Protein AF-A3YF94-F1 (afdb_monomer_lite)

pLDDT: mean 95.69, std 4.53, range [57.69, 98.44]

Sequence (137 aa):
MKGWVDRAFVSSVIYGAGKRYEKGGLKGKKAMVVTSCGGYESMFKADGLLGDLNVALWHIHNGIFHYTGCEVLPPYVAYSPTYYSQEQCVQYLDYYSDRLKSLESEKPLDFHYTHEFDENFKLKKEIEPRSTGHRRD

Secondary structure (DSSP, 8-state):
-HHHHHHHS-BTTTBBTTB-GGGSTTTT-EE--EEEESS-GGGGSTTSTT--HHHHTHHHIIIIIITTT-EEPPPEEEESGGGS-HHHHHHHHHHHHHHHHHGGGPPPPP---GGGB-TTSPBPTTS---SGGG---

Radius of gyration: 16.96 Å; chains: 1; bounding box: 38×35×43 Å

Structure (mmCIF, N/CA/C/O backbone):
data_AF-A3YF94-F1
#
_entry.id   AF-A3YF94-F1
#
loop_
_atom_site.group_PDB
_atom_site.id
_atom_site.type_symbol
_atom_site.label_atom_id
_atom_site.label_alt_id
_atom_site.label_comp_id
_atom_site.label_asym_id
_atom_site.label_entity_id
_atom_site.label_seq_id
_atom_site.pdbx_PDB_ins_code
_atom_site.Cartn_x
_atom_site.Cartn_y
_atom_site.Cartn_z
_atom_site.occupancy
_atom_site.B_iso_or_equiv
_atom_site.auth_seq_id
_atom_site.auth_comp_id
_atom_site.auth_asym_id
_atom_site.auth_atom_id
_atom_site.pdbx_PDB_model_num
ATOM 1 N N . MET A 1 1 ? 5.901 -11.122 10.346 1.00 94.44 1 MET A N 1
ATOM 2 C CA . MET A 1 1 ? 5.634 -10.860 8.911 1.00 94.44 1 MET A CA 1
ATOM 3 C C . MET A 1 1 ? 6.891 -10.598 8.089 1.00 94.44 1 MET A C 1
ATOM 5 O O . MET A 1 1 ? 7.135 -11.380 7.182 1.00 94.44 1 MET A O 1
ATOM 9 N N . LYS A 1 2 ? 7.726 -9.589 8.390 1.00 96.75 2 LYS A N 1
ATOM 10 C CA . LYS A 1 2 ? 8.924 -9.279 7.575 1.00 96.75 2 LYS A CA 1
ATOM 11 C C . LYS A 1 2 ? 9.838 -10.486 7.306 1.00 96.75 2 LYS A C 1
ATOM 13 O O . LYS A 1 2 ? 10.080 -10.807 6.152 1.00 96.75 2 LYS A O 1
ATOM 18 N N . GLY A 1 3 ? 10.240 -11.222 8.345 1.00 98.06 3 GLY A N 1
ATOM 19 C CA . GLY A 1 3 ? 11.080 -12.415 8.166 1.00 98.06 3 GLY A CA 1
ATOM 20 C C . GLY A 1 3 ? 10.417 -13.562 7.385 1.00 98.06 3 GLY A C 1
ATOM 21 O O . GLY A 1 3 ? 11.114 -14.422 6.858 1.00 98.06 3 GLY A O 1
ATOM 22 N N . TRP A 1 4 ? 9.081 -13.592 7.285 1.00 98.06 4 TRP A N 1
ATOM 23 C CA . TRP A 1 4 ? 8.390 -14.532 6.395 1.00 98.06 4 TRP A CA 1
ATOM 24 C C . TRP A 1 4 ? 8.537 -14.100 4.938 1.00 98.06 4 TRP A C 1
ATOM 26 O O . TRP A 1 4 ? 8.896 -14.935 4.117 1.00 98.06 4 TRP A O 1
ATOM 36 N N . VAL A 1 5 ? 8.352 -12.808 4.634 1.00 97.44 5 VAL A N 1
ATOM 37 C CA . VAL A 1 5 ? 8.594 -12.267 3.285 1.00 97.44 5 VAL A CA 1
ATOM 38 C C . VAL A 1 5 ? 10.023 -12.585 2.849 1.00 97.44 5 VAL A C 1
ATOM 40 O O . VAL A 1 5 ? 10.205 -13.172 1.792 1.00 97.44 5 VAL A O 1
ATOM 43 N N . ASP A 1 6 ? 11.017 -12.330 3.702 1.00 96.50 6 ASP A N 1
ATOM 44 C CA . ASP A 1 6 ? 12.437 -12.553 3.374 1.00 96.50 6 ASP A CA 1
ATOM 45 C C . ASP A 1 6 ? 12.782 -14.002 3.027 1.00 96.50 6 ASP A C 1
ATOM 47 O O . ASP A 1 6 ? 13.700 -14.261 2.254 1.00 96.50 6 ASP A O 1
ATOM 51 N N . ARG A 1 7 ? 12.059 -14.957 3.616 1.00 97.00 7 ARG A N 1
ATOM 52 C CA . ARG A 1 7 ? 12.310 -16.389 3.429 1.00 97.00 7 ARG A CA 1
ATOM 53 C C . ARG A 1 7 ? 11.435 -17.014 2.350 1.00 97.00 7 ARG A C 1
ATOM 55 O O . ARG A 1 7 ? 11.861 -17.969 1.711 1.00 97.00 7 ARG A O 1
ATOM 62 N N . ALA A 1 8 ? 10.207 -16.528 2.189 1.00 96.88 8 ALA A N 1
ATOM 63 C CA . ALA A 1 8 ? 9.226 -17.095 1.271 1.00 96.88 8 ALA A CA 1
ATOM 64 C C . ALA A 1 8 ? 9.296 -16.459 -0.121 1.00 96.88 8 ALA A C 1
ATOM 66 O O . ALA A 1 8 ? 9.008 -17.126 -1.112 1.00 96.88 8 ALA A O 1
ATOM 67 N N . PHE A 1 9 ? 9.688 -15.185 -0.218 1.00 97.12 9 PHE A N 1
ATOM 68 C CA . PHE A 1 9 ? 9.819 -14.491 -1.492 1.00 97.12 9 PHE A CA 1
ATOM 69 C C . PHE A 1 9 ? 11.213 -14.796 -2.025 1.00 97.12 9 PHE A C 1
ATOM 71 O O . PHE A 1 9 ? 12.161 -14.060 -1.799 1.00 97.12 9 PHE A O 1
ATOM 78 N N . VAL A 1 10 ? 11.357 -15.953 -2.667 1.00 96.00 10 VAL A N 1
ATOM 79 C CA . VAL A 1 10 ? 12.660 -16.459 -3.111 1.00 96.00 10 VAL A CA 1
ATOM 80 C C . VAL A 1 10 ? 13.064 -15.810 -4.439 1.00 96.00 10 VAL A C 1
ATOM 82 O O . VAL A 1 10 ? 12.287 -15.787 -5.402 1.00 96.00 10 VAL A O 1
ATOM 85 N N . SER A 1 11 ? 14.301 -15.307 -4.500 1.00 94.56 11 SER A N 1
ATOM 86 C CA . SER A 1 11 ? 14.912 -14.779 -5.727 1.00 94.56 11 SER A CA 1
ATOM 87 C C . SER A 1 11 ? 14.965 -15.850 -6.824 1.00 94.56 11 SER A C 1
ATOM 89 O O . SER A 1 11 ? 15.091 -17.035 -6.536 1.00 94.56 11 SER A O 1
ATOM 91 N N . SER A 1 12 ? 14.852 -15.444 -8.087 1.00 91.62 12 SER A N 1
ATOM 92 C CA . SER A 1 12 ? 14.612 -16.247 -9.301 1.00 91.62 12 SER A CA 1
ATOM 93 C C . SER A 1 12 ? 13.253 -16.959 -9.384 1.00 91.62 12 SER A C 1
ATOM 95 O O . SER A 1 12 ? 12.794 -17.268 -10.489 1.00 91.62 12 SER A O 1
ATOM 97 N N . VAL A 1 13 ? 12.550 -17.157 -8.263 1.00 93.19 13 VAL A N 1
ATOM 98 C CA . VAL A 1 13 ? 11.211 -17.766 -8.234 1.00 93.19 13 VAL A CA 1
ATOM 99 C C . VAL A 1 13 ? 10.140 -16.684 -8.343 1.00 93.19 13 VAL A C 1
ATOM 101 O O . VAL A 1 13 ? 9.440 -16.619 -9.357 1.00 93.19 13 VAL A O 1
ATOM 104 N N . ILE A 1 14 ? 10.060 -15.817 -7.331 1.00 95.56 14 ILE A N 1
ATOM 105 C CA . ILE A 1 14 ? 9.033 -14.775 -7.193 1.00 95.56 14 ILE A CA 1
ATOM 106 C C . ILE A 1 14 ? 9.511 -13.431 -7.757 1.00 95.56 14 ILE A C 1
ATOM 108 O O . ILE A 1 14 ? 8.730 -12.714 -8.379 1.00 95.56 14 ILE A O 1
ATOM 112 N N . TYR A 1 15 ? 10.791 -13.103 -7.597 1.00 95.50 15 TYR A N 1
ATOM 113 C CA . TYR A 1 15 ? 11.403 -11.895 -8.158 1.00 95.50 15 TYR A CA 1
ATOM 114 C C . TYR A 1 15 ? 12.826 -12.167 -8.653 1.00 95.50 15 TYR A C 1
ATOM 116 O O . TYR A 1 15 ? 13.372 -13.232 -8.392 1.00 95.50 15 TY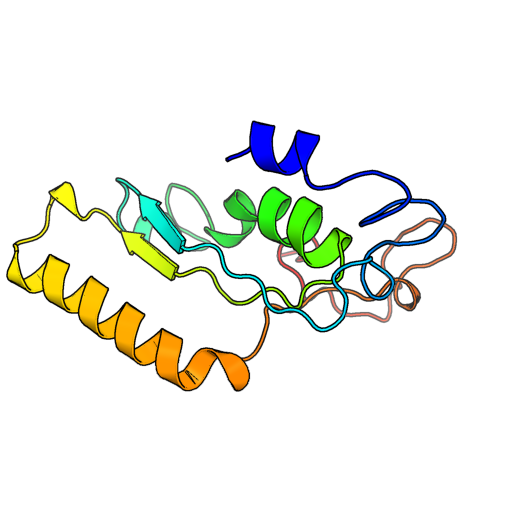R A O 1
ATOM 124 N N . GLY A 1 16 ? 13.447 -11.218 -9.354 1.00 93.50 16 GLY A N 1
ATOM 125 C CA . GLY A 1 16 ? 14.792 -11.386 -9.916 1.00 93.50 16 GLY A CA 1
ATOM 126 C C . GLY A 1 16 ? 14.788 -12.180 -11.226 1.00 93.50 16 GLY A C 1
ATOM 127 O O . GLY A 1 16 ? 13.737 -12.604 -11.698 1.00 93.50 16 GLY A O 1
ATOM 128 N N . ALA A 1 17 ? 15.950 -12.329 -11.872 1.00 92.62 17 ALA A N 1
ATOM 129 C CA . ALA A 1 17 ? 16.055 -12.925 -13.217 1.00 92.62 17 ALA A CA 1
ATOM 130 C C . ALA A 1 17 ? 15.071 -12.300 -14.241 1.00 92.62 17 ALA A C 1
ATOM 132 O O . ALA A 1 17 ? 14.431 -12.992 -15.026 1.00 92.62 17 ALA A O 1
ATOM 133 N N . GLY A 1 18 ? 14.896 -10.973 -14.181 1.00 91.81 18 GLY A N 1
ATOM 134 C CA . GLY A 1 18 ? 13.945 -10.229 -15.019 1.00 91.81 18 GLY A CA 1
ATOM 135 C C . GLY A 1 18 ? 12.498 -10.189 -14.504 1.00 91.81 18 GLY A C 1
ATOM 136 O O . GLY A 1 18 ? 11.701 -9.415 -15.032 1.00 91.81 18 GLY A O 1
ATOM 137 N N . LYS A 1 19 ? 12.158 -10.946 -13.451 1.00 94.56 19 LYS A N 1
ATOM 138 C CA . LYS A 1 19 ? 10.845 -10.904 -12.789 1.00 94.56 19 LYS A CA 1
ATOM 139 C C . LYS A 1 19 ? 10.779 -9.730 -11.818 1.00 94.56 19 LYS A C 1
ATOM 141 O O . LYS A 1 19 ? 11.346 -9.778 -10.726 1.00 94.56 19 LYS A O 1
ATOM 146 N N . ARG A 1 20 ? 10.102 -8.666 -12.231 1.00 95.00 20 ARG A N 1
ATOM 147 C CA . ARG A 1 20 ? 9.752 -7.512 -11.396 1.00 95.00 20 ARG A CA 1
ATOM 148 C C . ARG A 1 20 ? 8.510 -6.835 -11.958 1.00 95.00 20 ARG A C 1
ATOM 150 O O . ARG A 1 20 ? 8.274 -6.932 -13.164 1.00 95.00 20 ARG A O 1
ATOM 157 N N . TYR A 1 21 ? 7.771 -6.139 -11.103 1.00 96.56 21 TYR A N 1
ATOM 158 C CA . TYR A 1 21 ? 6.578 -5.379 -11.479 1.00 96.56 21 TYR A CA 1
ATOM 159 C C . TYR A 1 21 ? 5.602 -6.250 -12.284 1.00 96.56 21 TYR A C 1
ATOM 161 O O . TYR A 1 21 ? 5.344 -7.385 -11.890 1.00 96.56 21 TYR A O 1
ATOM 169 N N . GLU A 1 22 ? 5.118 -5.812 -13.448 1.00 95.38 22 GLU A N 1
ATOM 170 C CA . GLU A 1 22 ? 4.155 -6.563 -14.267 1.00 95.38 22 GLU A CA 1
ATOM 171 C C . GLU A 1 22 ? 4.656 -7.924 -14.799 1.00 95.38 22 GLU A C 1
ATOM 173 O O . GLU A 1 22 ? 3.885 -8.683 -15.393 1.00 95.38 22 GLU A O 1
ATOM 178 N N . LYS A 1 23 ? 5.942 -8.244 -14.595 1.00 96.06 23 LYS A N 1
ATOM 179 C CA . LYS A 1 23 ? 6.573 -9.538 -14.911 1.00 96.06 23 LYS A CA 1
ATOM 180 C C . LYS A 1 23 ? 6.952 -10.344 -13.662 1.00 96.06 23 LYS A C 1
ATOM 182 O O . LYS A 1 23 ? 7.654 -11.348 -13.777 1.00 96.06 23 LYS A O 1
ATOM 187 N N . GLY A 1 24 ? 6.560 -9.893 -12.473 1.00 96.94 24 GLY A N 1
ATOM 188 C CA . GLY A 1 24 ? 6.817 -10.585 -11.214 1.00 96.94 24 GLY A CA 1
ATOM 189 C C . GLY A 1 24 ? 6.150 -11.964 -11.146 1.00 96.94 24 GLY A C 1
ATOM 190 O O . GLY A 1 24 ? 5.180 -12.248 -11.848 1.00 96.94 24 GLY A O 1
ATOM 191 N N . GLY A 1 25 ? 6.681 -12.851 -10.305 1.00 97.31 25 GLY A N 1
ATOM 192 C CA . GLY A 1 25 ? 6.236 -14.245 -10.209 1.00 97.31 25 GLY A CA 1
ATOM 193 C C . GLY A 1 25 ? 4.840 -14.440 -9.608 1.00 97.31 25 GLY A C 1
ATOM 194 O O . GLY A 1 25 ? 4.291 -15.533 -9.707 1.00 97.31 25 GLY A O 1
ATOM 195 N N . LEU A 1 26 ? 4.254 -13.400 -9.009 1.00 97.56 26 LEU A N 1
ATOM 196 C CA . LEU A 1 26 ? 2.888 -13.394 -8.480 1.00 97.56 26 LEU A CA 1
ATOM 197 C C . LEU A 1 26 ? 1.908 -12.637 -9.390 1.00 97.56 26 LEU A C 1
ATOM 199 O O . LEU A 1 26 ? 0.813 -12.291 -8.952 1.00 97.56 26 LEU A O 1
ATOM 203 N N . LYS A 1 27 ? 2.273 -12.406 -10.660 1.00 96.75 27 LYS A N 1
ATOM 204 C CA . LYS A 1 27 ? 1.389 -11.802 -11.665 1.00 96.75 27 LYS A CA 1
ATOM 205 C C . LYS A 1 27 ? -0.000 -12.450 -11.673 1.00 96.75 27 LYS A C 1
ATOM 207 O O . LYS A 1 27 ? -0.119 -13.674 -11.707 1.00 96.75 27 LYS A O 1
ATOM 212 N N . GLY A 1 28 ? -1.037 -11.610 -11.688 1.00 94.56 28 GLY A N 1
ATOM 213 C CA . GLY A 1 28 ? -2.443 -12.030 -11.715 1.00 94.56 28 GLY A CA 1
ATOM 214 C C . GLY A 1 28 ? -3.006 -12.426 -10.349 1.00 94.56 28 GLY A C 1
ATOM 215 O O . GLY A 1 28 ? -4.140 -12.883 -10.271 1.00 94.56 28 GLY A O 1
ATOM 216 N N . LYS A 1 29 ? -2.229 -12.278 -9.268 1.00 97.25 29 LYS A N 1
ATOM 217 C CA . LYS A 1 29 ? -2.727 -12.409 -7.895 1.00 97.25 29 LYS A CA 1
ATOM 218 C C . LYS A 1 29 ? -3.030 -11.034 -7.319 1.00 97.25 29 LYS A C 1
ATOM 220 O O . LYS A 1 29 ? -2.304 -10.079 -7.585 1.00 97.25 29 LYS A O 1
ATOM 225 N N . LYS A 1 30 ? -4.049 -10.959 -6.467 1.00 97.88 30 LYS A N 1
ATOM 226 C CA . LYS A 1 30 ? -4.358 -9.769 -5.670 1.00 97.88 30 LYS A CA 1
ATOM 227 C C . LYS A 1 30 ? -3.706 -9.855 -4.291 1.00 97.88 30 LYS A C 1
ATOM 229 O O . LYS A 1 30 ? -3.588 -10.941 -3.724 1.00 97.88 30 LYS A O 1
ATOM 234 N N . ALA A 1 31 ? -3.280 -8.718 -3.749 1.00 97.94 31 ALA A N 1
ATOM 235 C CA . ALA A 1 31 ? -2.735 -8.615 -2.397 1.00 97.94 31 ALA A CA 1
ATOM 236 C C . ALA A 1 31 ? -3.296 -7.383 -1.678 1.00 97.94 31 ALA A C 1
ATOM 238 O O . ALA A 1 31 ? -3.419 -6.319 -2.277 1.00 97.94 31 ALA A O 1
ATOM 239 N N . MET A 1 32 ? -3.600 -7.518 -0.388 1.00 98.19 32 MET A N 1
ATOM 240 C CA . MET A 1 32 ? -4.152 -6.451 0.449 1.00 98.19 32 MET A CA 1
ATOM 241 C C . MET A 1 32 ? -3.445 -6.434 1.805 1.00 98.19 32 MET A C 1
ATOM 243 O O . MET A 1 32 ? -3.223 -7.486 2.407 1.00 98.19 32 MET A O 1
ATOM 247 N N . VAL A 1 33 ? -3.112 -5.241 2.304 1.00 98.44 33 VAL A N 1
ATOM 248 C CA . VAL A 1 33 ? -2.720 -5.060 3.708 1.00 98.44 33 VAL A CA 1
ATOM 249 C C . VAL A 1 33 ? -3.984 -4.970 4.555 1.00 98.44 33 VAL A C 1
ATOM 251 O O . VAL A 1 33 ? -4.853 -4.150 4.279 1.00 98.44 33 VAL A O 1
ATOM 254 N N . VAL A 1 34 ? -4.061 -5.784 5.603 1.00 98.00 34 VAL A N 1
ATOM 255 C CA . VAL A 1 34 ? -5.124 -5.745 6.615 1.00 98.00 34 VAL A CA 1
ATOM 256 C C . VAL A 1 34 ? -4.437 -5.521 7.953 1.00 98.00 34 VAL A C 1
ATOM 258 O O . VAL A 1 34 ? -3.607 -6.334 8.358 1.00 98.00 34 VAL A O 1
ATOM 261 N N . THR A 1 35 ? -4.710 -4.395 8.607 1.00 97.50 35 THR A N 1
ATOM 262 C CA . THR A 1 35 ? -4.026 -4.028 9.853 1.00 97.50 35 THR A CA 1
ATOM 263 C C . THR A 1 35 ? -4.931 -3.231 10.784 1.00 97.50 35 THR A C 1
ATOM 265 O O . THR A 1 35 ? -5.975 -2.725 10.387 1.00 97.50 35 THR A O 1
ATOM 268 N N . SER A 1 36 ? -4.509 -3.086 12.033 1.00 96.88 36 SER A N 1
ATOM 269 C CA . SER A 1 36 ? -5.014 -2.069 12.950 1.00 96.88 36 SER A CA 1
ATOM 270 C C . SER A 1 36 ? -3.895 -1.099 13.311 1.00 96.88 36 SER A C 1
ATOM 272 O O . SER A 1 36 ? -2.715 -1.442 13.201 1.00 96.88 36 SER A O 1
ATOM 274 N N . CYS A 1 37 ? -4.239 0.097 13.774 1.00 96.31 37 CYS A N 1
ATOM 275 C CA . CYS A 1 37 ? -3.266 1.038 14.324 1.00 96.31 37 CYS A CA 1
ATOM 276 C C . CYS A 1 37 ? -3.838 1.777 15.538 1.00 96.31 37 CYS A C 1
ATOM 278 O O . CYS A 1 37 ? -5.044 1.793 15.759 1.00 96.31 37 CYS A O 1
ATOM 280 N N . GLY A 1 38 ? -2.964 2.370 16.354 1.00 96.19 38 GLY A N 1
ATOM 281 C CA . GLY A 1 38 ? -3.389 3.119 17.542 1.00 96.19 38 GLY A CA 1
ATOM 282 C C . GLY A 1 38 ? -3.912 4.530 17.247 1.00 96.19 38 GLY A C 1
ATOM 283 O O . GLY A 1 38 ? -4.623 5.090 18.079 1.00 96.19 38 GLY A O 1
ATOM 284 N N . GLY A 1 39 ? -3.562 5.102 16.091 1.00 95.81 39 GLY A N 1
ATOM 285 C CA . GLY A 1 39 ? -3.945 6.462 15.702 1.00 95.81 39 GLY A CA 1
ATOM 286 C C . GLY A 1 39 ? -5.306 6.531 15.012 1.00 95.81 39 GLY A C 1
ATOM 287 O O . GLY A 1 39 ? -5.742 5.561 14.393 1.00 95.81 39 GLY A O 1
ATOM 288 N N . TYR A 1 40 ? -5.947 7.695 15.105 1.00 96.38 40 TYR A N 1
ATOM 289 C CA . TYR A 1 40 ? -7.230 7.965 14.461 1.00 96.38 40 TYR A CA 1
ATOM 290 C C . TYR A 1 40 ? -7.064 8.130 12.951 1.00 96.38 40 TYR A C 1
ATOM 292 O O . TYR A 1 40 ? -6.020 8.580 12.483 1.00 96.38 40 TYR A O 1
ATOM 300 N N . GLU A 1 41 ? -8.118 7.849 12.184 1.00 96.00 41 GLU A N 1
ATOM 301 C CA . GLU A 1 41 ? -8.093 7.956 10.719 1.00 96.00 41 GLU A CA 1
ATOM 302 C C . GLU A 1 41 ? -7.661 9.350 10.226 1.00 96.00 41 GLU A C 1
ATOM 304 O O . GLU A 1 41 ? -6.887 9.462 9.276 1.00 96.00 41 GLU A O 1
ATOM 309 N N . SER A 1 42 ? -8.105 10.418 10.897 1.00 97.19 42 SER A N 1
ATOM 310 C CA . SER A 1 42 ? -7.737 11.801 10.563 1.00 97.19 42 SER A CA 1
ATOM 311 C C . SER A 1 42 ? -6.234 12.069 10.669 1.00 97.19 42 SER A C 1
ATOM 313 O O . SER A 1 42 ? -5.707 12.904 9.940 1.00 97.19 42 SER A O 1
ATOM 315 N N . MET A 1 43 ? -5.517 11.338 11.528 1.00 97.75 43 MET A N 1
ATOM 316 C CA . MET A 1 43 ? -4.067 11.478 11.673 1.00 97.75 43 MET A CA 1
ATOM 317 C C . MET A 1 43 ? -3.314 10.963 10.444 1.00 97.75 43 MET A C 1
ATOM 319 O O . MET A 1 43 ? -2.179 11.376 10.242 1.00 97.75 43 MET A O 1
ATOM 323 N N . PHE A 1 44 ? -3.930 10.086 9.645 1.00 97.00 44 PHE A N 1
ATOM 324 C CA . PHE A 1 44 ? -3.322 9.440 8.481 1.00 97.00 44 PHE A CA 1
ATOM 325 C C . PHE A 1 44 ? -3.827 9.987 7.132 1.00 97.00 44 PHE A C 1
ATOM 327 O O . PHE A 1 44 ? -3.697 9.330 6.094 1.00 97.00 44 PHE A O 1
ATOM 334 N N . LYS A 1 45 ? -4.467 11.162 7.133 1.00 94.81 45 LYS A N 1
ATOM 335 C CA . LYS A 1 45 ? -4.787 11.905 5.904 1.00 94.81 45 LYS A CA 1
ATOM 336 C C . LYS A 1 45 ? -3.534 12.626 5.391 1.00 94.81 45 LYS A C 1
ATOM 338 O O . LYS A 1 45 ? -2.544 12.730 6.110 1.00 94.81 45 LYS A O 1
ATOM 343 N N . ALA A 1 46 ? -3.567 13.119 4.152 1.00 92.62 46 ALA A N 1
ATOM 344 C CA . ALA A 1 46 ? -2.424 13.805 3.535 1.00 92.62 46 ALA A CA 1
ATOM 345 C C . ALA A 1 46 ? -1.938 15.022 4.347 1.00 92.62 46 ALA A C 1
ATOM 347 O O . ALA A 1 46 ? -0.741 15.274 4.423 1.00 92.62 46 ALA A O 1
ATOM 348 N N . ASP A 1 47 ? -2.863 15.717 5.005 1.00 94.69 47 ASP A N 1
ATOM 349 C CA . ASP A 1 47 ? -2.650 16.838 5.926 1.00 94.69 47 ASP A CA 1
ATOM 350 C C . ASP A 1 47 ? -2.662 16.421 7.412 1.00 94.69 47 ASP A C 1
ATOM 352 O O . ASP A 1 47 ? -2.624 17.261 8.313 1.00 94.69 47 ASP A O 1
ATOM 356 N N . GLY A 1 48 ? -2.734 15.118 7.684 1.00 96.69 48 GLY A N 1
ATOM 357 C CA . GLY A 1 48 ? -2.782 14.554 9.025 1.00 96.69 48 GLY A CA 1
ATOM 358 C C . GLY A 1 48 ? -1.417 14.543 9.713 1.00 96.69 48 GLY A C 1
ATOM 359 O O . GLY A 1 48 ? -0.367 14.557 9.075 1.00 96.69 48 GLY A O 1
ATOM 360 N N . LEU A 1 49 ? -1.427 14.445 11.047 1.00 97.62 49 LEU A N 1
ATOM 361 C CA . LEU A 1 49 ? -0.214 14.463 11.879 1.00 97.62 49 LEU A CA 1
ATOM 362 C C . LEU A 1 49 ? 0.839 13.412 11.479 1.00 97.62 49 LEU A C 1
ATOM 364 O O . LEU A 1 49 ? 2.033 13.636 11.663 1.00 97.62 49 LEU A O 1
ATOM 368 N N . LEU A 1 50 ? 0.400 12.256 10.981 1.00 96.62 50 LEU A N 1
ATOM 369 C CA . LEU A 1 50 ? 1.253 11.135 10.580 1.00 96.62 50 LEU A CA 1
ATOM 370 C C . LEU A 1 50 ? 1.435 11.048 9.053 1.00 96.62 50 LEU A C 1
ATOM 372 O O . LEU A 1 50 ? 2.158 10.167 8.587 1.00 96.62 50 LEU A O 1
ATOM 376 N N . GLY A 1 51 ? 0.810 11.955 8.295 1.00 95.25 51 GLY A N 1
ATOM 377 C CA . GLY A 1 51 ? 0.786 11.962 6.832 1.00 95.25 51 GLY A CA 1
ATOM 378 C C . GLY A 1 51 ? -0.072 10.850 6.218 1.00 95.25 51 GLY A C 1
ATOM 379 O O . GLY A 1 51 ? -0.602 9.986 6.917 1.00 95.25 51 GLY A O 1
ATOM 380 N N . ASP A 1 52 ? -0.202 10.862 4.886 1.00 94.81 52 ASP A N 1
ATOM 381 C CA . ASP A 1 52 ? -0.991 9.866 4.145 1.00 94.81 52 ASP A CA 1
ATOM 382 C C . ASP A 1 52 ? -0.516 8.437 4.462 1.00 94.81 52 ASP A C 1
ATOM 384 O O . ASP A 1 52 ? 0.642 8.076 4.226 1.00 94.81 52 ASP A O 1
ATOM 388 N N . LEU A 1 53 ? -1.435 7.591 4.941 1.00 96.62 53 LEU A N 1
ATOM 389 C CA . LEU A 1 53 ? -1.185 6.173 5.214 1.00 96.62 53 LEU A CA 1
ATOM 390 C C . LEU A 1 53 ? -0.467 5.456 4.060 1.00 96.62 53 LEU A C 1
ATOM 392 O O . LEU A 1 53 ? 0.391 4.599 4.290 1.00 96.62 53 LEU A O 1
ATOM 396 N N . ASN A 1 54 ? -0.818 5.767 2.811 1.00 96.06 54 ASN A N 1
ATOM 397 C CA . ASN A 1 54 ? -0.237 5.096 1.652 1.00 96.06 54 ASN A CA 1
ATOM 398 C C . ASN A 1 54 ? 1.259 5.383 1.509 1.00 96.06 54 ASN A C 1
ATOM 400 O O . ASN A 1 54 ? 1.977 4.541 0.967 1.00 96.06 54 ASN A O 1
ATOM 404 N N . VAL A 1 55 ? 1.741 6.528 2.007 1.00 95.69 55 VAL A N 1
ATOM 405 C CA . VAL A 1 55 ? 3.175 6.849 2.052 1.00 95.69 55 VAL A CA 1
ATOM 406 C C . VAL A 1 55 ? 3.870 5.916 3.038 1.00 95.69 55 VAL A C 1
ATOM 408 O O . VAL A 1 55 ? 4.864 5.282 2.686 1.00 95.69 55 VAL A O 1
ATOM 411 N N . ALA A 1 56 ? 3.301 5.731 4.234 1.00 95.00 56 ALA A N 1
ATOM 412 C CA . ALA A 1 56 ? 3.835 4.805 5.235 1.00 95.00 56 ALA A CA 1
ATOM 413 C C . ALA A 1 56 ? 3.843 3.343 4.744 1.00 95.00 56 ALA A C 1
ATOM 415 O O . ALA A 1 56 ? 4.774 2.586 5.026 1.00 95.00 56 ALA A O 1
ATOM 416 N N . LEU A 1 57 ? 2.830 2.941 3.970 1.00 97.50 57 LEU A N 1
ATOM 417 C CA . LEU A 1 57 ? 2.718 1.591 3.408 1.00 97.50 57 LEU A CA 1
ATOM 418 C C . LEU A 1 57 ? 3.450 1.405 2.072 1.00 97.50 57 LEU A C 1
ATOM 420 O O . LEU A 1 57 ? 3.493 0.281 1.561 1.00 97.50 57 LEU A O 1
ATOM 424 N N . TRP A 1 58 ? 4.063 2.450 1.509 1.00 97.69 58 TRP A N 1
ATOM 425 C CA . TRP A 1 58 ? 4.644 2.418 0.165 1.00 97.69 58 TRP A CA 1
ATOM 426 C C . TRP A 1 58 ? 5.654 1.283 -0.031 1.00 97.69 58 TRP A C 1
ATOM 428 O O . TRP A 1 58 ? 5.634 0.596 -1.051 1.00 97.69 58 TRP A O 1
ATOM 438 N N . HIS A 1 59 ? 6.508 1.012 0.957 1.00 96.81 59 HIS A N 1
ATOM 439 C CA . HIS A 1 59 ? 7.495 -0.067 0.858 1.00 96.81 59 HIS A CA 1
ATOM 440 C C . HIS A 1 59 ? 6.871 -1.466 0.825 1.00 96.81 59 HIS A C 1
ATOM 442 O O . HIS A 1 59 ? 7.449 -2.373 0.231 1.00 96.81 59 HIS A O 1
ATOM 448 N N . ILE A 1 60 ? 5.688 -1.647 1.412 1.00 98.38 60 ILE A N 1
ATOM 449 C CA . ILE A 1 60 ? 4.951 -2.911 1.351 1.00 98.38 60 ILE A CA 1
ATOM 450 C C . ILE A 1 60 ? 4.188 -2.987 0.028 1.00 98.38 60 ILE A C 1
ATOM 452 O O . ILE A 1 60 ? 4.341 -3.952 -0.720 1.00 98.38 60 ILE A O 1
ATOM 456 N N . HIS A 1 61 ? 3.417 -1.947 -0.293 1.00 98.38 61 HIS A N 1
ATOM 457 C CA . HIS A 1 61 ? 2.616 -1.892 -1.511 1.00 98.38 61 HIS A CA 1
ATOM 458 C C . HIS A 1 61 ? 3.486 -1.971 -2.769 1.00 98.38 61 HIS A C 1
ATOM 460 O O . HIS A 1 61 ? 3.319 -2.887 -3.568 1.00 98.38 61 HIS A O 1
ATOM 466 N N . ASN A 1 62 ? 4.453 -1.066 -2.929 1.00 97.81 62 ASN A N 1
ATOM 467 C CA . ASN A 1 62 ? 5.332 -1.045 -4.093 1.00 97.81 62 ASN A CA 1
ATOM 468 C C . ASN A 1 62 ? 6.466 -2.070 -3.977 1.00 97.81 62 ASN A C 1
ATOM 470 O O . ASN A 1 62 ? 6.690 -2.862 -4.886 1.00 97.81 62 ASN A O 1
ATOM 474 N N . GLY A 1 63 ? 7.188 -2.051 -2.855 1.00 96.75 63 GLY A N 1
ATOM 475 C CA . GLY A 1 63 ? 8.441 -2.795 -2.700 1.00 96.75 63 GLY A CA 1
ATOM 476 C C . GLY A 1 63 ? 8.277 -4.304 -2.511 1.00 96.75 63 GLY A C 1
ATOM 477 O O . GLY A 1 63 ? 9.206 -5.047 -2.819 1.00 96.75 63 GLY A O 1
ATOM 478 N N . ILE A 1 64 ? 7.114 -4.767 -2.041 1.00 98.06 64 ILE A N 1
ATOM 479 C CA . ILE A 1 64 ? 6.834 -6.196 -1.849 1.00 98.06 64 ILE A CA 1
ATOM 480 C C . ILE A 1 64 ? 5.776 -6.659 -2.848 1.00 98.06 64 ILE A C 1
ATOM 482 O O . ILE A 1 64 ? 6.063 -7.505 -3.692 1.00 98.06 64 ILE A O 1
ATOM 486 N N . PHE A 1 65 ? 4.557 -6.124 -2.782 1.00 98.31 65 PHE A N 1
ATOM 487 C CA . PHE A 1 65 ? 3.440 -6.664 -3.561 1.00 98.31 65 PHE A CA 1
ATOM 488 C C . PHE A 1 65 ? 3.529 -6.308 -5.045 1.00 98.31 65 PHE A C 1
ATOM 490 O O . PHE A 1 65 ? 3.591 -7.207 -5.883 1.00 98.31 65 PHE A O 1
ATOM 497 N N . HIS A 1 66 ? 3.611 -5.024 -5.385 1.00 98.12 66 HIS A N 1
ATOM 498 C CA . HIS A 1 66 ? 3.684 -4.604 -6.781 1.00 98.12 66 HIS A CA 1
ATOM 499 C C . HIS A 1 66 ? 4.975 -5.094 -7.449 1.00 98.12 66 HIS A C 1
ATOM 501 O O . HIS A 1 66 ? 4.927 -5.632 -8.553 1.00 98.12 66 HIS A O 1
ATOM 507 N N . TYR A 1 67 ? 6.122 -5.011 -6.763 1.00 97.81 67 TYR A N 1
ATOM 508 C CA . TYR A 1 67 ? 7.399 -5.516 -7.277 1.00 97.81 67 TYR A CA 1
ATOM 509 C C . TYR A 1 67 ? 7.349 -7.007 -7.639 1.00 97.81 67 TYR A C 1
ATOM 511 O O . TYR A 1 67 ? 8.007 -7.433 -8.588 1.00 97.81 67 TYR A O 1
ATOM 519 N N . THR A 1 68 ? 6.548 -7.801 -6.926 1.00 98.06 68 THR A N 1
ATOM 520 C CA . THR A 1 68 ? 6.355 -9.230 -7.217 1.00 98.06 68 THR A CA 1
ATOM 521 C C . THR A 1 68 ? 5.205 -9.522 -8.177 1.00 98.06 68 THR A C 1
ATOM 523 O O . THR A 1 68 ? 4.976 -10.685 -8.509 1.00 98.06 68 THR A O 1
ATOM 526 N N . GLY A 1 69 ? 4.558 -8.488 -8.715 1.00 97.38 69 GLY A N 1
ATOM 527 C CA . GLY A 1 69 ? 3.548 -8.577 -9.767 1.00 97.38 69 GLY A CA 1
ATOM 528 C C . GLY A 1 69 ? 2.111 -8.683 -9.281 1.00 97.38 69 GLY A C 1
ATOM 529 O O . GLY A 1 69 ? 1.223 -8.879 -10.107 1.00 97.38 69 GLY A O 1
ATOM 530 N N . CYS A 1 70 ? 1.861 -8.535 -7.981 1.00 98.06 70 CYS A N 1
ATOM 531 C CA . CYS A 1 70 ? 0.497 -8.509 -7.476 1.00 98.06 70 CYS A CA 1
ATOM 532 C C . CYS A 1 70 ? -0.251 -7.248 -7.935 1.00 98.06 70 CYS A C 1
ATOM 534 O O . CYS A 1 70 ? 0.306 -6.147 -7.982 1.00 98.06 70 CYS A O 1
ATOM 536 N N . GLU A 1 71 ? -1.550 -7.405 -8.158 1.00 97.81 71 GLU A N 1
ATOM 537 C CA . GLU A 1 71 ? -2.517 -6.313 -8.127 1.00 97.81 71 GLU A CA 1
ATOM 538 C C . GLU A 1 71 ? -2.736 -5.910 -6.664 1.00 97.81 71 GLU A C 1
ATOM 540 O O . GLU A 1 71 ? -3.260 -6.684 -5.859 1.00 97.81 71 GLU A O 1
ATOM 545 N N . VAL A 1 72 ? -2.269 -4.724 -6.280 1.00 98.31 72 VAL A N 1
ATOM 546 C CA . VAL A 1 72 ? -2.307 -4.292 -4.878 1.00 98.31 72 VAL A CA 1
ATOM 547 C C . VAL A 1 72 ? -3.613 -3.566 -4.609 1.00 98.31 72 VAL A C 1
ATOM 549 O O . VAL A 1 72 ? -3.865 -2.520 -5.193 1.00 98.31 72 VAL A O 1
ATOM 552 N N . LEU A 1 73 ? -4.440 -4.103 -3.724 1.00 98.38 73 LEU A N 1
ATOM 553 C CA . LEU A 1 73 ? -5.700 -3.487 -3.321 1.00 98.38 73 LEU A CA 1
ATOM 554 C C . LEU A 1 73 ? -5.463 -2.395 -2.266 1.00 98.38 73 LEU A C 1
ATOM 556 O O . LEU A 1 73 ? -4.454 -2.451 -1.552 1.00 98.38 73 LEU A O 1
ATOM 560 N N . PRO A 1 74 ? -6.384 -1.421 -2.122 1.00 97.50 74 PRO A N 1
ATOM 561 C CA . PRO A 1 74 ? -6.346 -0.471 -1.013 1.00 97.50 74 PRO A CA 1
ATOM 562 C C . PRO A 1 74 ? -6.209 -1.195 0.339 1.00 97.50 74 PRO A C 1
ATOM 564 O O . PRO A 1 74 ? -6.744 -2.291 0.500 1.00 97.50 74 PRO A O 1
ATOM 567 N N . PRO A 1 75 ? -5.517 -0.646 1.344 1.00 97.88 75 PRO A N 1
ATOM 568 C CA . PRO A 1 75 ? -5.414 -1.314 2.636 1.00 97.88 75 PRO A CA 1
ATOM 569 C C . PRO A 1 75 ? -6.776 -1.333 3.347 1.00 97.88 75 PRO A C 1
ATOM 571 O O . PRO A 1 75 ? -7.614 -0.456 3.150 1.00 97.88 75 PRO A O 1
ATOM 574 N N . TYR A 1 76 ? -7.013 -2.336 4.185 1.00 98.19 76 TYR A N 1
ATOM 575 C CA . TYR A 1 76 ? -8.047 -2.282 5.214 1.00 98.19 76 TYR A CA 1
ATOM 576 C C . TYR A 1 76 ? -7.383 -1.933 6.546 1.00 98.19 76 TYR A C 1
ATOM 578 O O . TYR A 1 76 ? -6.449 -2.623 6.969 1.00 98.19 76 TYR A O 1
ATOM 586 N N . VAL A 1 77 ? -7.858 -0.874 7.205 1.00 97.94 77 VAL A N 1
ATOM 587 C CA . VAL A 1 77 ? -7.298 -0.417 8.479 1.00 97.94 77 VAL A CA 1
ATOM 588 C C . VAL A 1 77 ? -8.391 -0.209 9.513 1.00 97.94 77 VAL A C 1
ATOM 590 O O . VAL A 1 77 ? -9.299 0.590 9.306 1.00 97.94 77 VAL A O 1
ATOM 593 N N . ALA A 1 78 ? -8.260 -0.895 10.647 1.00 97.44 78 ALA A N 1
ATOM 594 C CA . ALA A 1 78 ? -9.008 -0.579 11.855 1.00 97.44 78 ALA A CA 1
ATOM 595 C C . ALA A 1 78 ? -8.253 0.484 12.667 1.00 97.44 78 ALA A C 1
ATOM 597 O O . ALA A 1 78 ? -7.221 0.192 13.280 1.00 97.44 78 ALA A O 1
ATOM 598 N N . TYR A 1 79 ? -8.738 1.726 12.640 1.00 97.12 79 TYR A N 1
ATOM 599 C CA . TYR A 1 79 ? -8.106 2.852 13.331 1.00 97.12 79 TYR A CA 1
ATOM 600 C C . TYR A 1 79 ? -8.532 2.897 14.794 1.00 97.12 79 TYR A C 1
ATOM 602 O O . TYR A 1 79 ? -9.717 2.831 15.084 1.00 97.12 79 TYR A O 1
ATOM 610 N N . SER A 1 80 ? -7.585 3.037 15.721 1.00 95.81 80 SER A N 1
ATOM 611 C CA . SER A 1 80 ? -7.855 3.264 17.148 1.00 95.81 80 SER A CA 1
ATOM 612 C C . SER A 1 80 ? -8.844 2.282 17.822 1.00 95.81 80 SER A C 1
ATOM 614 O O . SER A 1 80 ? -9.608 2.717 18.687 1.00 95.81 80 SER A O 1
ATOM 616 N N . PRO A 1 81 ? -8.832 0.960 17.531 1.00 94.75 81 PRO A N 1
ATOM 617 C CA . PRO A 1 81 ? -9.858 0.038 18.035 1.00 94.75 81 PRO A CA 1
ATOM 618 C C . PRO A 1 81 ? -9.884 -0.072 19.567 1.00 94.75 81 PRO A C 1
ATOM 620 O O . PRO A 1 81 ? -10.913 -0.391 20.147 1.00 94.75 81 PRO A O 1
ATOM 623 N N . THR A 1 82 ? -8.778 0.243 20.246 1.00 94.69 82 THR A N 1
ATOM 624 C CA . THR A 1 82 ? -8.696 0.280 21.716 1.00 94.69 82 THR A CA 1
ATOM 625 C C . THR A 1 82 ? -9.577 1.349 22.363 1.00 94.69 82 THR A C 1
ATOM 627 O O . THR A 1 82 ? -9.808 1.280 23.565 1.00 94.69 82 THR A O 1
ATOM 630 N N . TYR A 1 83 ? -10.035 2.344 21.600 1.00 94.06 83 TYR A N 1
ATOM 631 C CA . TYR A 1 83 ? -10.892 3.432 22.084 1.00 94.06 83 TYR A CA 1
ATOM 632 C C . TYR A 1 83 ? -12.363 3.246 21.700 1.00 94.06 83 TYR A C 1
ATOM 634 O O . TYR A 1 83 ? -13.176 4.140 21.930 1.00 94.06 83 TYR A O 1
ATOM 642 N N . TYR A 1 84 ? -12.703 2.109 21.097 1.00 93.19 84 TYR A N 1
ATOM 643 C CA . TYR A 1 84 ? -14.035 1.826 20.588 1.00 93.19 84 TYR A CA 1
ATOM 644 C C . TYR A 1 84 ? -14.782 0.822 21.454 1.00 93.19 84 TYR A C 1
ATOM 646 O O . TYR A 1 84 ? -14.190 -0.025 22.126 1.00 93.19 84 TYR A O 1
ATOM 654 N N . SER A 1 85 ? -16.109 0.929 21.430 1.00 96.44 85 SER A N 1
ATOM 655 C CA . SER A 1 85 ? -16.986 -0.056 22.048 1.00 96.44 85 SER A CA 1
ATOM 656 C C . SER A 1 85 ? -16.925 -1.387 21.294 1.00 96.44 85 SER A C 1
ATOM 658 O O . SER A 1 85 ? -16.450 -1.474 20.155 1.00 96.44 85 SER A O 1
ATOM 660 N N . GLN A 1 86 ? -17.447 -2.442 21.915 1.00 96.38 86 GLN A N 1
ATOM 661 C CA . GLN A 1 86 ? -17.537 -3.748 21.271 1.00 96.38 86 GLN A CA 1
ATOM 662 C C . GLN A 1 86 ? -18.379 -3.686 19.988 1.00 96.38 86 GLN A C 1
ATOM 664 O O . GLN A 1 86 ? -18.016 -4.297 18.987 1.00 96.38 86 GLN A O 1
ATOM 669 N N . GLU A 1 87 ? -19.467 -2.917 19.991 1.00 97.38 87 GLU A N 1
ATOM 670 C CA . GLU A 1 87 ? -20.352 -2.735 18.837 1.00 97.38 87 GLU A CA 1
ATOM 671 C C . GLU A 1 87 ? -19.614 -2.069 17.672 1.00 97.38 87 GLU A C 1
ATOM 673 O O . GLU A 1 87 ? -19.729 -2.507 16.531 1.00 97.38 87 GLU A O 1
ATOM 678 N N . GLN A 1 88 ? -18.797 -1.053 17.955 1.00 95.38 88 GLN A N 1
ATOM 679 C CA . GLN A 1 88 ? -17.963 -0.399 16.946 1.00 95.38 88 GLN A CA 1
ATOM 680 C C . GLN A 1 88 ? -16.887 -1.348 16.396 1.00 95.38 88 GLN A C 1
ATOM 682 O O . GLN A 1 88 ? -16.649 -1.384 15.190 1.00 95.38 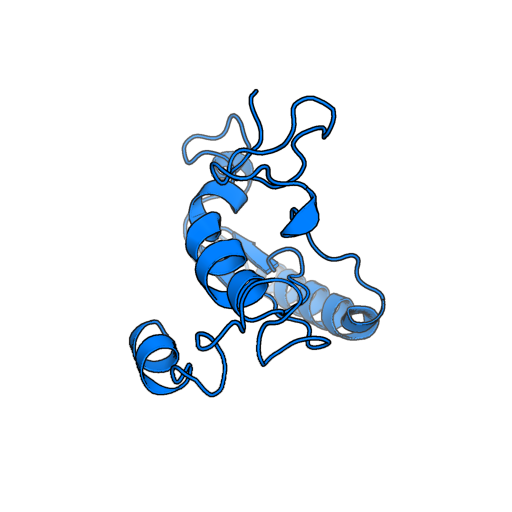88 GLN A O 1
ATOM 687 N N . CYS A 1 89 ? -16.266 -2.167 17.248 1.00 95.88 89 CYS A N 1
ATOM 688 C CA . CYS A 1 89 ? -15.339 -3.208 16.797 1.00 95.88 89 CYS A CA 1
ATOM 689 C C . CYS A 1 89 ? -16.028 -4.240 15.887 1.00 95.88 89 CYS A C 1
ATOM 691 O O . CYS A 1 89 ? -15.450 -4.648 14.880 1.00 95.88 89 CYS A O 1
ATOM 693 N N . VAL A 1 90 ? -17.269 -4.629 16.198 1.00 97.44 90 VAL A N 1
ATOM 694 C CA . VAL A 1 90 ? -18.077 -5.512 15.341 1.00 97.44 90 VAL A CA 1
ATOM 695 C C . VAL A 1 90 ? -18.360 -4.856 13.988 1.00 97.44 90 VAL A C 1
ATOM 697 O O . VAL A 1 90 ? -18.170 -5.505 12.967 1.00 97.44 90 VAL A O 1
ATOM 700 N N . GLN A 1 91 ? -18.676 -3.559 13.946 1.00 96.75 91 GLN A N 1
ATOM 701 C CA . GLN A 1 91 ? -18.873 -2.837 12.679 1.00 96.75 91 GLN A CA 1
ATOM 702 C C . GLN A 1 91 ? -17.633 -2.863 11.773 1.00 96.75 91 GLN A C 1
ATOM 704 O O . GLN A 1 91 ? -17.764 -3.018 10.559 1.00 96.75 91 GLN A O 1
ATOM 709 N N . TYR A 1 92 ? -16.423 -2.755 12.340 1.00 96.56 92 TYR A N 1
ATOM 710 C CA . TYR A 1 92 ? -15.189 -2.936 11.567 1.00 96.56 92 TYR A CA 1
ATOM 711 C C . TYR A 1 92 ? -15.134 -4.337 10.942 1.00 96.56 92 TYR A C 1
ATOM 713 O O . TYR A 1 92 ? -14.876 -4.463 9.741 1.00 96.56 92 TYR A O 1
ATOM 721 N N . LEU A 1 93 ? -15.406 -5.381 11.728 1.00 97.50 93 LEU A N 1
ATOM 722 C CA . LEU A 1 93 ? -15.403 -6.766 11.247 1.00 97.50 93 LEU A CA 1
ATOM 723 C C . LEU A 1 93 ? -16.465 -7.010 10.168 1.00 97.50 93 LEU A C 1
ATOM 725 O O . LEU A 1 93 ? -16.160 -7.656 9.165 1.00 97.50 93 LEU A O 1
ATOM 729 N N . ASP A 1 94 ? -17.666 -6.458 10.334 1.00 98.06 94 ASP A N 1
ATOM 730 C CA . ASP A 1 94 ? -18.755 -6.570 9.363 1.00 98.06 94 ASP A CA 1
ATOM 731 C C . ASP A 1 94 ? -18.382 -5.897 8.040 1.00 98.06 94 ASP A C 1
ATOM 733 O O . ASP A 1 94 ? -18.470 -6.522 6.982 1.00 98.06 94 ASP A O 1
ATOM 737 N N . TYR A 1 95 ? -17.841 -4.675 8.093 1.00 96.56 95 TYR A N 1
ATOM 738 C CA . TYR A 1 95 ? -17.341 -3.995 6.898 1.00 96.56 95 TYR A CA 1
ATOM 739 C C . TYR A 1 95 ? -16.237 -4.804 6.205 1.00 96.56 95 TYR A C 1
ATOM 741 O O . TYR A 1 95 ? -16.218 -4.920 4.979 1.00 96.56 95 TYR A O 1
ATOM 749 N N . TYR A 1 96 ? -15.301 -5.376 6.971 1.00 97.62 96 TYR A N 1
ATOM 750 C CA . TYR A 1 96 ? -14.240 -6.209 6.404 1.00 97.62 96 TYR A CA 1
ATOM 751 C C . TYR A 1 96 ? -14.811 -7.455 5.719 1.00 97.62 96 TYR A C 1
ATOM 753 O O . TYR A 1 96 ? -14.418 -7.776 4.598 1.00 97.62 96 TYR A O 1
ATOM 761 N N . SER A 1 97 ? -15.772 -8.122 6.360 1.00 97.94 97 SER A N 1
ATOM 762 C CA . SER A 1 97 ? -16.484 -9.278 5.812 1.00 97.94 97 SER A CA 1
ATOM 763 C C . SER A 1 97 ? -17.197 -8.936 4.504 1.00 97.94 97 SER A C 1
ATOM 765 O O . SER A 1 97 ? -17.065 -9.661 3.517 1.00 97.94 97 SER A O 1
ATOM 767 N N . ASP A 1 98 ? -17.898 -7.804 4.454 1.00 97.00 98 ASP A N 1
ATOM 768 C CA . ASP A 1 98 ? -18.592 -7.351 3.250 1.00 97.00 98 ASP A CA 1
ATOM 769 C C . ASP A 1 98 ? -17.628 -6.998 2.121 1.00 97.00 98 ASP A C 1
ATOM 771 O O . ASP A 1 98 ? -17.861 -7.371 0.969 1.00 97.00 98 ASP A O 1
ATOM 775 N N . ARG A 1 99 ? -16.498 -6.368 2.446 1.00 96.31 99 ARG A N 1
ATOM 776 C CA . ARG A 1 99 ? -15.443 -6.088 1.471 1.00 96.31 99 ARG A CA 1
ATOM 777 C C . ARG A 1 99 ? -14.848 -7.366 0.877 1.00 96.31 99 ARG A C 1
ATOM 779 O O . ARG A 1 99 ? -14.628 -7.436 -0.329 1.00 96.31 99 ARG A O 1
ATOM 786 N N . LEU A 1 100 ? -14.621 -8.404 1.686 1.00 96.88 100 LEU A N 1
ATOM 787 C CA . LEU A 1 100 ? -14.096 -9.682 1.186 1.00 96.88 100 LEU A CA 1
ATOM 788 C C . LEU A 1 100 ? 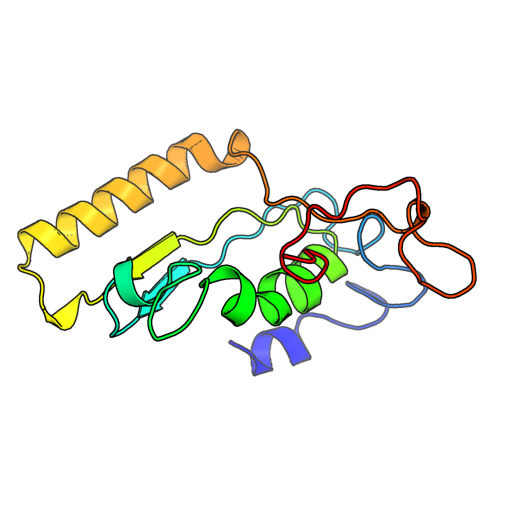-15.020 -10.334 0.146 1.00 96.88 100 LEU A C 1
ATOM 790 O O . LEU A 1 100 ? -14.528 -11.010 -0.756 1.00 96.88 100 LEU A O 1
ATOM 794 N N . LYS A 1 101 ? -16.337 -10.102 0.219 1.00 97.06 101 LYS A N 1
ATOM 795 C CA . LYS A 1 101 ? -17.310 -10.636 -0.752 1.00 97.06 101 LYS A CA 1
ATOM 796 C C . LYS A 1 101 ? -17.183 -10.003 -2.143 1.00 97.06 101 LYS A C 1
ATOM 798 O O . LYS A 1 101 ? -17.633 -10.607 -3.112 1.00 97.06 101 LYS A O 1
ATOM 803 N N . SER A 1 102 ? -16.581 -8.817 -2.262 1.00 94.69 102 SER A N 1
ATOM 804 C CA . SER A 1 102 ? -16.441 -8.070 -3.524 1.00 94.69 102 SER A CA 1
ATOM 805 C C . SER A 1 102 ? -14.988 -7.895 -3.992 1.00 94.69 102 SER A C 1
ATOM 807 O O . SER A 1 102 ? -14.743 -7.234 -5.007 1.00 94.69 102 SER A O 1
ATOM 809 N N . LEU A 1 103 ? -14.031 -8.546 -3.317 1.00 93.88 103 LEU A N 1
ATOM 810 C CA . LEU A 1 103 ? -12.581 -8.391 -3.512 1.00 93.88 103 LEU A CA 1
ATOM 811 C C . LEU A 1 103 ? -12.120 -8.615 -4.967 1.00 93.88 103 LEU A C 1
ATOM 813 O O . LEU A 1 103 ? -11.241 -7.918 -5.484 1.00 93.88 103 LEU A O 1
ATOM 817 N N . GLU A 1 104 ? -12.746 -9.561 -5.669 1.00 92.88 104 GLU A N 1
ATOM 818 C CA . GLU A 1 104 ? -12.425 -9.877 -7.068 1.00 92.88 104 GLU A CA 1
ATOM 819 C C . GLU A 1 104 ? -12.747 -8.725 -8.028 1.00 92.88 104 GLU A C 1
ATOM 821 O O . GLU A 1 104 ? -12.046 -8.525 -9.018 1.00 92.88 104 GLU A O 1
ATOM 826 N N . SER A 1 105 ? -13.743 -7.902 -7.705 1.00 94.75 105 SER A N 1
ATOM 827 C CA . SER A 1 105 ? -14.124 -6.726 -8.500 1.00 94.75 105 SER A CA 1
ATOM 828 C C . SER A 1 105 ? -13.479 -5.423 -8.025 1.00 94.75 105 SER A C 1
ATOM 830 O O . SER A 1 105 ? -13.596 -4.397 -8.693 1.00 94.75 105 SER A O 1
ATOM 832 N N . GLU A 1 106 ? -12.798 -5.445 -6.877 1.00 95.50 106 GLU A N 1
ATOM 833 C CA . GLU A 1 106 ? -12.225 -4.241 -6.291 1.00 95.50 106 GLU A CA 1
ATOM 834 C C . GLU A 1 106 ? -11.084 -3.684 -7.155 1.00 95.50 106 GLU A C 1
ATOM 836 O O . GLU A 1 106 ? -10.205 -4.430 -7.612 1.00 95.50 106 GLU A O 1
ATOM 841 N N . LYS A 1 107 ? -11.108 -2.360 -7.368 1.00 96.69 107 LYS A N 1
ATOM 842 C CA . LYS A 1 107 ? -10.100 -1.636 -8.144 1.00 96.69 107 LYS A CA 1
ATOM 843 C C . LYS A 1 107 ? -8.769 -1.602 -7.369 1.00 96.69 107 LYS A C 1
ATOM 845 O O . LYS A 1 107 ? -8.743 -1.071 -6.257 1.00 96.69 107 LYS A O 1
ATOM 850 N N . PRO A 1 108 ? -7.660 -2.096 -7.946 1.00 97.50 108 PRO A N 1
ATOM 851 C CA . PRO A 1 108 ? -6.337 -1.961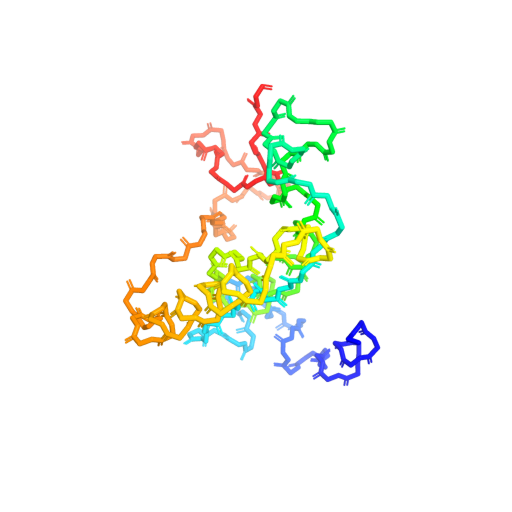 -7.344 1.00 97.50 108 PRO A CA 1
ATOM 852 C C . PRO A 1 108 ? -5.868 -0.499 -7.252 1.00 97.50 108 PRO A C 1
ATOM 854 O O . PRO A 1 108 ? -6.339 0.377 -7.979 1.00 97.50 108 PRO A O 1
ATOM 857 N N . LEU A 1 109 ? -4.896 -0.253 -6.375 1.00 97.44 109 LEU A N 1
ATOM 858 C CA . LEU A 1 109 ? -4.114 0.979 -6.333 1.00 97.44 109 LEU A CA 1
ATOM 859 C C . LEU A 1 109 ? -3.337 1.166 -7.643 1.00 97.44 109 LEU A C 1
ATOM 861 O O . LEU A 1 109 ? -2.877 0.205 -8.264 1.00 97.44 109 LEU A O 1
ATOM 865 N N . ASP A 1 110 ? -3.146 2.424 -8.032 1.00 95.69 110 ASP A N 1
ATOM 866 C CA . ASP A 1 110 ? -2.465 2.770 -9.274 1.00 95.69 110 ASP A CA 1
ATOM 867 C C . ASP A 1 110 ? -0.931 2.707 -9.117 1.00 95.69 110 ASP A C 1
ATOM 869 O O . ASP A 1 110 ? -0.343 3.369 -8.259 1.00 95.69 110 ASP A O 1
ATOM 873 N N . PHE A 1 111 ? -0.269 1.952 -10.000 1.00 96.81 111 PHE A N 1
ATOM 874 C CA . PHE A 1 111 ? 1.193 1.898 -10.135 1.00 96.81 111 PHE A CA 1
ATOM 875 C C . PHE A 1 111 ? 1.632 2.142 -11.575 1.00 96.81 111 PHE A C 1
ATOM 877 O O . PHE A 1 111 ? 0.828 2.046 -12.508 1.00 96.81 111 PHE A O 1
ATOM 884 N N . HIS A 1 112 ? 2.917 2.450 -11.747 1.00 96.31 112 HIS A N 1
ATOM 885 C CA . HIS A 1 112 ? 3.541 2.620 -13.054 1.00 96.31 112 HIS A CA 1
ATOM 886 C C . HIS A 1 112 ? 4.101 1.303 -13.595 1.00 96.31 112 HIS A C 1
ATOM 888 O O . HIS A 1 112 ? 4.740 0.543 -12.872 1.00 96.31 112 HIS A O 1
ATOM 894 N N . TYR A 1 113 ? 3.891 1.058 -14.883 1.00 95.19 113 TYR A N 1
ATOM 895 C CA . TYR A 1 113 ? 4.480 -0.052 -15.617 1.00 95.19 113 TYR A CA 1
ATOM 896 C C . TYR A 1 113 ? 5.918 0.263 -16.011 1.00 95.19 113 TYR A C 1
ATOM 898 O O . TYR A 1 113 ? 6.265 1.413 -16.276 1.00 95.19 113 TYR A O 1
ATOM 906 N N . THR A 1 114 ? 6.756 -0.767 -16.156 1.00 95.38 114 THR A N 1
ATOM 907 C CA . THR A 1 114 ? 8.175 -0.541 -16.485 1.00 95.38 114 THR A CA 1
ATOM 908 C C . THR A 1 114 ? 8.412 0.205 -17.804 1.00 95.38 114 THR A C 1
ATOM 910 O O . THR A 1 114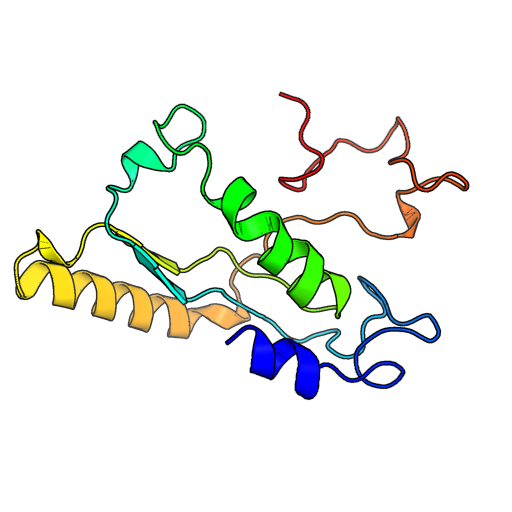 ? 9.404 0.918 -17.914 1.00 95.38 114 THR A O 1
ATOM 913 N N . HIS A 1 115 ? 7.510 0.099 -18.786 1.00 95.94 115 HIS A N 1
ATOM 914 C CA . HIS A 1 115 ? 7.633 0.784 -20.082 1.00 95.94 115 HIS A CA 1
ATOM 915 C C . HIS A 1 115 ? 7.352 2.298 -20.026 1.00 95.94 115 HIS A C 1
ATOM 917 O O . HIS A 1 115 ? 7.611 3.009 -21.001 1.00 95.94 115 HIS A O 1
ATOM 923 N N . GLU A 1 116 ? 6.813 2.796 -18.912 1.00 97.06 116 GLU A N 1
ATOM 924 C CA . GLU A 1 116 ? 6.576 4.225 -18.671 1.00 97.06 116 GLU A CA 1
ATOM 925 C C . GLU A 1 116 ? 7.825 4.946 -18.151 1.00 97.06 116 GLU A C 1
ATOM 927 O O . GLU A 1 116 ? 7.819 6.167 -18.008 1.00 97.06 116 GLU A O 1
ATOM 932 N 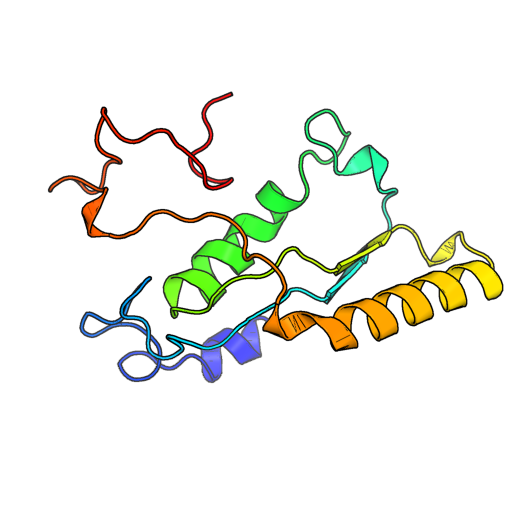N . PHE A 1 117 ? 8.902 4.203 -17.890 1.00 96.94 117 PHE A N 1
ATOM 933 C CA . PHE A 1 117 ? 10.197 4.742 -17.498 1.00 96.94 117 PHE A CA 1
ATOM 934 C C . PHE A 1 117 ? 11.154 4.776 -18.697 1.00 96.94 117 PHE A C 1
ATOM 936 O O . PHE A 1 117 ? 11.052 3.956 -19.614 1.00 96.94 117 PHE A O 1
ATOM 943 N N . ASP A 1 118 ? 12.062 5.747 -18.701 1.00 97.38 118 ASP A N 1
ATOM 944 C CA . ASP A 1 118 ? 13.132 5.888 -19.689 1.00 97.38 118 ASP A CA 1
ATOM 945 C C . ASP A 1 118 ? 14.342 4.984 -19.377 1.00 97.38 118 ASP A C 1
ATOM 947 O O . ASP A 1 118 ? 14.366 4.235 -18.393 1.00 97.38 118 ASP A O 1
ATOM 951 N N . GLU A 1 119 ? 15.374 5.048 -20.218 1.00 96.31 119 GLU A N 1
ATOM 952 C CA . GLU A 1 119 ? 16.622 4.296 -20.060 1.00 96.31 119 GLU A CA 1
ATOM 953 C C . GLU A 1 119 ? 17.394 4.619 -18.767 1.00 96.31 119 GLU A C 1
ATOM 955 O O . GLU A 1 119 ? 18.225 3.820 -18.334 1.00 96.31 119 GLU A O 1
ATOM 960 N N . ASN A 1 120 ? 17.089 5.748 -18.118 1.00 96.81 120 ASN A N 1
ATOM 961 C CA . ASN A 1 120 ? 17.672 6.179 -16.847 1.00 96.81 120 ASN A CA 1
ATOM 962 C C . ASN A 1 120 ? 16.783 5.826 -15.642 1.00 96.81 120 ASN A C 1
ATOM 964 O O . ASN A 1 120 ? 17.032 6.296 -14.526 1.00 96.81 120 ASN A O 1
ATOM 968 N N . PHE A 1 121 ? 15.749 5.003 -15.851 1.00 95.00 121 PHE A N 1
ATOM 969 C CA . PHE A 1 121 ? 14.759 4.617 -14.845 1.00 95.00 121 PHE A CA 1
ATOM 970 C C . PHE A 1 121 ? 13.988 5.810 -14.261 1.00 95.00 121 PHE A C 1
ATOM 972 O O . PHE A 1 121 ? 13.549 5.772 -13.107 1.00 95.00 121 PHE A O 1
ATOM 979 N N . LYS A 1 122 ? 13.822 6.886 -15.034 1.00 96.12 122 LYS A N 1
ATOM 980 C CA . LYS A 1 122 ? 12.980 8.026 -14.668 1.00 96.12 122 LYS A CA 1
ATOM 981 C C . LYS A 1 122 ? 11.630 7.900 -15.352 1.00 96.12 122 LYS A C 1
ATOM 983 O O . LYS A 1 122 ? 11.547 7.449 -16.488 1.00 96.12 122 LYS A O 1
ATOM 988 N N . LEU A 1 123 ? 10.566 8.281 -14.647 1.00 96.81 123 LEU A N 1
ATOM 989 C CA . LEU A 1 123 ? 9.238 8.345 -15.246 1.00 96.81 123 LEU A CA 1
ATOM 990 C C . LEU A 1 123 ? 9.280 9.343 -16.411 1.00 96.81 123 LEU A C 1
ATOM 992 O O . LEU A 1 123 ? 9.780 10.461 -16.239 1.00 96.81 123 LEU A O 1
ATOM 996 N N . LYS A 1 124 ? 8.800 8.923 -17.583 1.00 97.19 124 LYS A N 1
ATOM 997 C CA . LYS A 1 124 ? 8.772 9.757 -18.787 1.00 97.19 124 LYS A CA 1
ATOM 998 C C . LYS A 1 124 ? 7.940 11.019 -18.551 1.00 97.19 124 LYS A C 1
ATOM 1000 O O . LYS A 1 124 ? 6.969 10.994 -17.800 1.00 97.19 124 LYS A O 1
ATOM 1005 N N . LYS A 1 125 ? 8.327 12.130 -19.183 1.00 94.94 125 LYS A N 1
ATOM 1006 C CA . LYS A 1 125 ? 7.749 13.459 -18.905 1.00 94.94 125 LYS A CA 1
ATOM 1007 C C . LYS A 1 125 ? 6.271 13.562 -19.279 1.00 94.94 125 LYS A C 1
ATOM 1009 O O . LYS A 1 125 ? 5.555 14.339 -18.668 1.00 94.94 125 LYS A O 1
ATOM 1014 N N . GLU A 1 126 ? 5.842 12.801 -20.277 1.00 95.75 126 GLU A N 1
ATOM 1015 C CA . GLU A 1 126 ? 4.463 12.724 -20.755 1.00 95.75 126 GLU A CA 1
ATOM 1016 C C . GLU A 1 126 ? 3.551 11.845 -19.884 1.00 95.75 126 GLU A C 1
ATOM 1018 O O . GLU A 1 126 ? 2.348 11.786 -20.128 1.00 95.75 126 GLU A O 1
ATOM 1023 N N . ILE A 1 127 ? 4.106 11.141 -18.891 1.00 96.56 127 ILE A N 1
ATOM 1024 C CA . ILE A 1 127 ? 3.345 10.267 -18.001 1.00 96.56 127 ILE A CA 1
ATOM 1025 C C . ILE A 1 127 ? 3.073 10.994 -16.687 1.00 96.56 127 ILE A C 1
ATOM 1027 O O . ILE A 1 127 ? 3.982 11.237 -15.892 1.00 96.56 127 ILE A O 1
ATOM 1031 N N . GLU A 1 128 ? 1.796 11.270 -16.433 1.00 95.00 128 GLU A N 1
ATOM 1032 C CA . GLU A 1 128 ? 1.346 11.845 -15.167 1.00 95.00 128 GLU A CA 1
ATOM 1033 C C . GLU A 1 128 ? 1.606 10.880 -13.995 1.00 95.00 128 GLU A C 1
ATOM 1035 O O . GLU A 1 128 ? 1.185 9.712 -14.049 1.00 95.00 128 GLU A O 1
ATOM 1040 N N . PRO A 1 129 ? 2.280 11.325 -12.917 1.00 95.44 129 PRO A N 1
ATOM 1041 C CA . PRO A 1 129 ? 2.521 10.485 -11.756 1.00 95.44 129 PRO A CA 1
ATOM 1042 C C . PRO A 1 129 ? 1.221 10.115 -11.035 1.00 95.44 129 PRO A C 1
ATOM 1044 O O . PRO A 1 129 ? 0.487 10.981 -10.566 1.00 95.44 129 PRO A O 1
ATOM 1047 N N . ARG A 1 130 ? 0.948 8.813 -10.889 1.00 93.94 130 ARG A N 1
ATOM 1048 C CA . ARG A 1 130 ? -0.312 8.320 -10.285 1.00 93.94 130 ARG A CA 1
ATOM 1049 C C . ARG A 1 130 ? -0.131 7.531 -8.994 1.00 93.94 130 ARG A C 1
ATOM 1051 O O . ARG A 1 130 ? -0.995 7.574 -8.115 1.00 93.94 130 ARG A O 1
ATOM 1058 N N . SER A 1 131 ? 1.004 6.854 -8.848 1.00 95.00 131 SER A N 1
ATOM 1059 C CA . SER A 1 131 ? 1.303 6.064 -7.652 1.00 95.00 131 SER A CA 1
ATOM 1060 C C . SER A 1 131 ? 1.776 6.944 -6.502 1.00 95.00 131 SER A C 1
ATOM 1062 O O . SER A 1 131 ? 2.520 7.891 -6.750 1.00 95.00 131 SER A O 1
ATOM 1064 N N . THR A 1 132 ? 1.461 6.573 -5.261 1.00 93.81 132 THR A N 1
ATOM 1065 C CA . THR A 1 132 ? 1.824 7.328 -4.050 1.00 93.81 132 THR A CA 1
ATOM 1066 C C . THR A 1 132 ? 3.281 7.797 -4.033 1.00 93.81 132 THR A C 1
ATOM 1068 O O . THR A 1 132 ? 3.522 8.978 -3.837 1.00 93.81 132 THR A O 1
ATOM 1071 N N . GLY A 1 133 ? 4.254 6.921 -4.307 1.00 93.19 133 GLY A N 1
ATOM 1072 C CA . GLY A 1 133 ? 5.675 7.288 -4.242 1.00 93.19 133 GLY A CA 1
ATOM 1073 C C . GLY A 1 133 ? 6.204 8.142 -5.400 1.00 93.19 133 GLY A C 1
ATOM 1074 O O . GLY A 1 133 ? 7.376 8.506 -5.382 1.00 93.19 133 GLY A O 1
ATOM 1075 N N . HIS A 1 134 ? 5.384 8.431 -6.413 1.00 92.44 134 HIS A N 1
ATOM 1076 C CA . HIS A 1 134 ? 5.760 9.286 -7.544 1.00 92.44 134 HIS A CA 1
ATOM 1077 C C . HIS A 1 134 ? 4.955 10.586 -7.607 1.00 92.44 134 HIS A C 1
ATOM 1079 O O . HIS A 1 134 ? 5.300 11.443 -8.420 1.00 92.44 134 HIS A O 1
ATOM 1085 N N . ARG A 1 135 ? 3.908 10.739 -6.782 1.00 82.00 135 ARG A N 1
ATOM 1086 C CA . ARG A 1 135 ? 3.154 11.993 -6.700 1.00 82.00 135 ARG A CA 1
ATOM 1087 C C . ARG A 1 135 ? 4.106 13.125 -6.313 1.00 82.00 135 ARG A C 1
ATOM 1089 O O . ARG A 1 135 ? 5.021 12.940 -5.514 1.00 82.00 135 ARG A O 1
ATOM 1096 N N . ARG A 1 136 ? 3.934 14.247 -7.002 1.00 67.25 136 ARG A N 1
ATOM 1097 C CA . ARG A 1 136 ? 4.663 15.496 -6.801 1.00 67.25 136 ARG A CA 1
ATOM 1098 C C . ARG A 1 136 ? 3.600 16.550 -6.547 1.00 67.25 136 ARG A C 1
ATOM 1100 O O . ARG A 1 136 ? 3.192 17.245 -7.470 1.00 67.25 136 ARG A O 1
ATOM 1107 N N . ASP A 1 137 ? 3.034 16.498 -5.357 1.00 57.69 137 ASP A N 1
ATOM 1108 C CA . ASP A 1 137 ? 2.268 17.590 -4.770 1.00 57.69 137 ASP A CA 1
ATOM 1109 C C . ASP A 1 137 ? 3.145 18.844 -4.606 1.00 57.69 137 ASP A C 1
ATOM 1111 O O . ASP A 1 137 ? 4.362 18.703 -4.328 1.00 57.69 137 ASP A O 1
#

Foldseek 3Di:
DVVCLVPVCDEPQQAHPPAFAQNGNCAPAADEAEEEDQADPQLQDCPHVVHPPCVVCVCVQHVRARGSRHQYAYYLYHYNCVPDDPVVVVVSVVVVVVCVVCVVVGHGADDDDQVCADPVRHRDPPDDDRHPVRDDD